Protein AF-A0A3P7VPJ4-F1 (afdb_monomer_lite)

Sequence (88 aa):
MALECMQCDKNAAWYSEEEHERHIEMCQHGLVPPTPCRNSSHTHCIVSWYRSGGSTERVVTERKCGGVEDVTGCTLYNSKISRKVSSH

Foldseek 3Di:
DFDWWLFLDQPPVPDDPVVSVVSNVCSQVVNDGTDGAPDRPFDDWEWDWADDVPDPDTRTDGTHTHHPVPHDDHDHPPVDPPPDDDDD

Organism: Haemonchus placei (NCBI:txid6290)

Radius of gyration: 17.62 Å; chains: 1; bounding box: 37×31×62 Å

pLDDT: mean 78.04, std 15.15, range [40.97, 91.75]

Structure (mmCIF, N/CA/C/O backbone):
data_AF-A0A3P7VPJ4-F1
#
_entry.id   AF-A0A3P7VPJ4-F1
#
loop_
_atom_site.group_PDB
_atom_site.id
_atom_site.type_symbol
_atom_site.label_atom_id
_atom_site.label_alt_id
_atom_site.label_comp_id
_atom_site.label_asym_id
_atom_site.label_entity_id
_atom_site.label_seq_id
_atom_site.pdbx_PDB_ins_code
_atom_site.Cartn_x
_atom_site.Cartn_y
_atom_site.Cartn_z
_atom_site.occupancy
_atom_site.B_iso_or_equiv
_atom_site.auth_seq_id
_atom_site.auth_comp_id
_atom_site.auth_asym_id
_atom_site.auth_atom_id
_atom_site.pdbx_PDB_model_num
ATOM 1 N N . MET A 1 1 ? 1.190 -13.122 -16.267 1.00 64.56 1 MET A N 1
ATOM 2 C CA . MET A 1 1 ? 0.665 -11.793 -15.886 1.00 64.56 1 MET A CA 1
ATOM 3 C C . MET A 1 1 ? 1.020 -11.577 -14.431 1.00 64.56 1 MET A C 1
ATOM 5 O O . MET A 1 1 ? 0.832 -12.507 -13.659 1.00 64.56 1 MET A O 1
ATOM 9 N N . ALA A 1 2 ? 1.600 -10.431 -14.085 1.00 80.06 2 ALA A N 1
ATOM 10 C CA . ALA A 1 2 ? 1.840 -10.066 -12.692 1.00 80.06 2 ALA A CA 1
ATOM 11 C C . ALA A 1 2 ? 0.623 -9.289 -12.180 1.00 80.06 2 ALA A C 1
ATOM 13 O O . ALA A 1 2 ? 0.044 -8.512 -12.937 1.00 80.06 2 ALA A O 1
ATOM 14 N N . LEU A 1 3 ? 0.224 -9.522 -10.930 1.00 88.81 3 LEU A N 1
ATOM 15 C CA . LEU A 1 3 ? -0.822 -8.739 -10.276 1.00 88.81 3 LEU A CA 1
ATOM 16 C C . LEU A 1 3 ? -0.389 -7.267 -10.204 1.00 88.81 3 LEU A C 1
ATOM 18 O O . LEU A 1 3 ? 0.774 -6.989 -9.920 1.00 88.81 3 LEU A O 1
ATOM 22 N N . GLU A 1 4 ? -1.303 -6.335 -10.455 1.00 91.31 4 GLU A N 1
ATOM 23 C CA . GLU A 1 4 ? -1.037 -4.903 -10.312 1.00 91.31 4 GLU A CA 1
ATOM 24 C C . GLU A 1 4 ? -1.603 -4.404 -8.985 1.00 91.31 4 GLU A C 1
ATOM 26 O O . GLU A 1 4 ? -2.799 -4.527 -8.719 1.00 91.31 4 GLU A O 1
ATOM 31 N N . CYS A 1 5 ? -0.740 -3.835 -8.147 1.00 90.25 5 CYS A N 1
ATOM 32 C CA . CYS A 1 5 ? -1.122 -3.304 -6.848 1.00 90.25 5 CYS A CA 1
ATOM 33 C C . CYS A 1 5 ? -0.474 -1.951 -6.609 1.00 90.25 5 CYS A C 1
ATOM 35 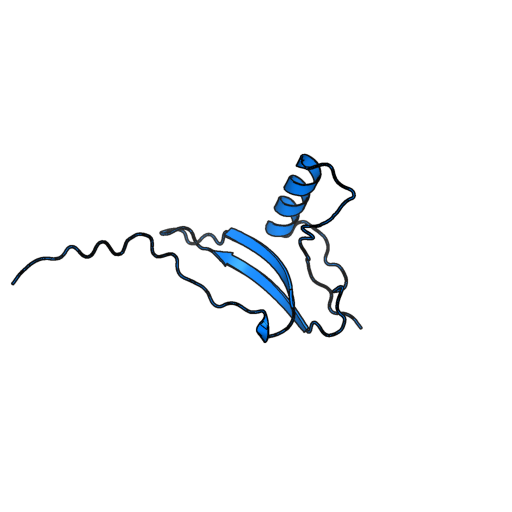O O . CYS A 1 5 ? 0.628 -1.656 -7.066 1.00 90.25 5 CYS A O 1
ATOM 37 N N . MET A 1 6 ? -1.137 -1.148 -5.789 1.00 90.38 6 MET A N 1
ATOM 38 C CA . MET A 1 6 ? -0.491 0.002 -5.183 1.00 90.38 6 MET A CA 1
ATOM 39 C C . MET A 1 6 ? 0.542 -0.481 -4.160 1.00 90.38 6 MET A C 1
ATOM 41 O O . MET A 1 6 ? 0.189 -1.183 -3.211 1.00 90.38 6 MET A O 1
ATOM 45 N N . GLN A 1 7 ? 1.807 -0.129 -4.370 1.00 85.75 7 GLN A N 1
ATOM 46 C CA . GLN A 1 7 ? 2.928 -0.549 -3.532 1.00 85.75 7 GLN A CA 1
ATOM 47 C C . GLN A 1 7 ? 3.620 0.700 -2.990 1.00 85.75 7 GLN A C 1
ATOM 49 O O . GLN A 1 7 ? 4.156 1.487 -3.766 1.00 85.75 7 GLN A O 1
ATOM 54 N N . CYS A 1 8 ? 3.601 0.890 -1.671 1.00 81.75 8 CYS A N 1
ATOM 55 C CA . CYS A 1 8 ? 4.350 1.972 -1.039 1.00 81.75 8 CYS A CA 1
ATOM 56 C C . CYS A 1 8 ? 5.801 1.506 -0.901 1.00 81.75 8 CYS A C 1
ATOM 58 O O . CYS A 1 8 ? 6.138 0.782 0.036 1.00 81.75 8 CYS A O 1
ATOM 60 N N . ASP A 1 9 ? 6.640 1.839 -1.881 1.00 69.75 9 ASP A N 1
ATOM 61 C CA . ASP A 1 9 ? 8.057 1.485 -1.844 1.00 69.75 9 ASP A CA 1
ATOM 62 C C . ASP A 1 9 ? 8.769 2.340 -0.786 1.00 69.75 9 ASP A C 1
ATOM 64 O O . ASP A 1 9 ? 8.884 3.554 -0.934 1.00 69.75 9 ASP A O 1
ATOM 68 N N . LYS A 1 10 ? 9.218 1.704 0.302 1.00 61.16 10 LYS A N 1
ATOM 69 C CA . LYS A 1 10 ? 9.969 2.343 1.400 1.00 61.16 10 LYS A CA 1
ATOM 70 C C . LYS A 1 10 ? 11.461 2.531 1.090 1.00 61.16 10 LYS A C 1
ATOM 72 O O . LYS A 1 10 ? 12.165 3.155 1.868 1.00 61.16 10 LYS A O 1
ATOM 77 N N . ASN A 1 11 ? 11.954 1.984 -0.021 1.00 58.69 11 ASN A N 1
ATOM 78 C CA . ASN A 1 11 ? 13.378 1.903 -0.355 1.00 58.69 11 ASN A CA 1
ATOM 79 C C . ASN A 1 11 ? 13.696 2.549 -1.710 1.00 58.69 11 ASN A C 1
ATOM 81 O O . ASN A 1 11 ? 14.636 2.142 -2.401 1.00 58.69 11 ASN A O 1
ATOM 85 N N . ALA A 1 12 ? 12.942 3.570 -2.106 1.00 59.44 12 ALA A N 1
ATOM 86 C CA . ALA A 1 12 ? 13.272 4.349 -3.284 1.00 59.44 12 ALA A CA 1
ATOM 87 C C . ALA A 1 12 ? 14.528 5.195 -3.006 1.00 59.44 12 ALA A C 1
ATOM 89 O O . ALA A 1 12 ? 14.444 6.357 -2.626 1.00 59.44 12 ALA A O 1
ATOM 90 N N . ALA A 1 13 ? 15.702 4.601 -3.240 1.00 58.47 13 ALA A N 1
ATOM 91 C CA . ALA A 1 13 ? 17.039 5.192 -3.087 1.00 58.47 13 ALA A CA 1
ATOM 92 C C . ALA A 1 13 ? 17.313 6.413 -3.998 1.00 58.47 13 ALA A C 1
ATOM 94 O O . ALA A 1 13 ? 18.454 6.849 -4.128 1.00 58.47 13 ALA A O 1
ATOM 95 N N . TRP A 1 14 ? 16.277 6.932 -4.658 1.00 64.31 14 TRP A N 1
ATOM 96 C CA . TRP A 1 14 ? 16.326 7.980 -5.673 1.00 64.31 14 TRP A CA 1
ATOM 97 C C . TRP A 1 14 ? 15.634 9.278 -5.227 1.00 64.31 14 TRP A C 1
ATOM 99 O O . TRP A 1 14 ? 15.731 10.267 -5.946 1.00 64.31 14 TRP A O 1
ATOM 109 N N . TYR A 1 15 ? 14.945 9.284 -4.077 1.00 66.50 15 TYR A N 1
ATOM 110 C CA . TYR A 1 15 ? 14.277 10.469 -3.526 1.00 66.50 15 TYR A CA 1
ATOM 111 C C . TYR A 1 15 ? 15.082 11.089 -2.382 1.00 66.50 15 TYR A C 1
ATOM 113 O O . TYR A 1 15 ? 15.771 10.382 -1.644 1.00 66.50 15 TYR A O 1
ATOM 121 N N . SER A 1 16 ? 14.956 12.406 -2.206 1.00 79.38 16 SER A N 1
ATOM 122 C CA . SER A 1 16 ? 15.281 13.042 -0.924 1.00 79.38 16 SER A CA 1
ATOM 123 C C . SER A 1 16 ? 14.323 12.551 0.175 1.00 79.38 16 SER A C 1
ATOM 125 O O . SER A 1 16 ? 13.237 12.055 -0.130 1.00 79.38 16 SER A O 1
ATOM 127 N N . GLU A 1 17 ? 14.697 12.671 1.454 1.00 80.88 17 GLU A N 1
ATOM 128 C CA . GLU A 1 17 ? 13.852 12.208 2.574 1.00 80.88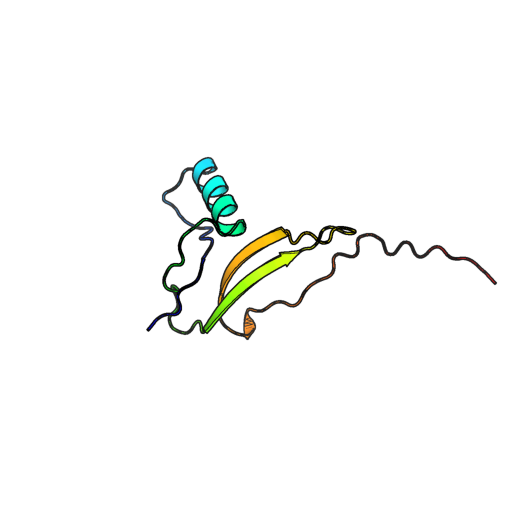 17 GLU A CA 1
ATOM 129 C C . GLU A 1 17 ? 12.444 12.833 2.539 1.00 80.88 17 GLU A C 1
ATOM 131 O O . GLU A 1 17 ? 11.451 12.126 2.678 1.00 80.88 17 GLU A O 1
ATOM 136 N N . GLU A 1 18 ? 12.343 14.132 2.246 1.00 83.00 18 GLU A N 1
ATOM 137 C CA . GLU A 1 18 ? 11.067 14.860 2.189 1.00 83.00 18 GLU A CA 1
ATOM 138 C C . GLU A 1 18 ? 10.176 14.400 1.020 1.00 83.00 18 GLU A C 1
ATOM 140 O O . GLU A 1 18 ? 8.968 14.194 1.168 1.00 83.00 18 GLU A O 1
ATOM 145 N N . GLU A 1 19 ? 10.764 14.174 -0.158 1.00 81.75 19 GLU A N 1
ATOM 146 C CA . GLU A 1 19 ? 10.034 13.640 -1.313 1.00 81.75 19 GLU A CA 1
ATOM 147 C C . GLU A 1 19 ? 9.581 12.198 -1.079 1.00 81.75 19 GLU A C 1
ATOM 149 O O . GLU A 1 19 ? 8.493 11.805 -1.514 1.00 81.75 19 GLU A O 1
ATOM 154 N N . HIS A 1 20 ? 10.398 11.417 -0.373 1.00 83.31 20 HIS A N 1
ATOM 155 C CA . HIS A 1 20 ? 10.078 10.050 -0.005 1.00 83.31 20 HIS A CA 1
ATOM 156 C C . HIS A 1 20 ? 8.885 9.987 0.957 1.00 83.31 20 HIS A C 1
ATOM 158 O O . HIS A 1 20 ? 7.946 9.224 0.719 1.00 83.31 20 HIS A O 1
ATOM 164 N N . GLU A 1 21 ? 8.871 10.829 1.992 1.00 84.81 21 GLU A N 1
ATOM 165 C CA . GLU A 1 21 ? 7.754 10.929 2.937 1.00 84.81 21 GLU A CA 1
ATOM 166 C C . GLU A 1 21 ? 6.456 11.345 2.241 1.00 84.81 21 GLU A C 1
ATOM 168 O O . GLU A 1 21 ? 5.427 10.682 2.402 1.00 84.81 21 GLU A O 1
ATOM 173 N N . ARG A 1 22 ? 6.509 12.370 1.381 1.00 86.81 22 ARG A N 1
ATOM 174 C CA . ARG A 1 22 ? 5.346 12.810 0.596 1.00 86.81 22 ARG A CA 1
ATOM 175 C C . ARG A 1 22 ? 4.829 11.707 -0.328 1.00 86.81 22 ARG A C 1
ATOM 177 O O . ARG A 1 22 ? 3.619 11.550 -0.500 1.00 86.81 22 ARG A O 1
ATOM 184 N N . HIS A 1 23 ? 5.726 10.927 -0.930 1.00 85.00 23 HIS A N 1
ATOM 185 C CA . HIS A 1 23 ? 5.339 9.798 -1.772 1.00 85.00 23 HIS A CA 1
ATOM 186 C C . HIS A 1 23 ? 4.655 8.687 -0.962 1.00 85.00 23 HIS A C 1
ATOM 188 O O . HIS A 1 23 ? 3.627 8.155 -1.393 1.00 85.00 23 HIS A O 1
ATOM 194 N N . ILE A 1 24 ? 5.183 8.358 0.223 1.00 85.94 24 ILE A N 1
ATOM 195 C CA . ILE A 1 24 ? 4.562 7.393 1.139 1.00 85.94 24 ILE A CA 1
ATOM 196 C C . ILE A 1 24 ? 3.166 7.866 1.543 1.00 85.94 24 ILE A C 1
ATOM 198 O O . ILE A 1 24 ? 2.226 7.072 1.480 1.00 85.94 24 ILE A O 1
ATOM 202 N N . GLU A 1 25 ? 3.013 9.140 1.903 1.00 88.12 25 GLU A N 1
ATOM 203 C CA . GLU A 1 25 ? 1.723 9.727 2.268 1.00 88.12 25 GLU A CA 1
ATOM 204 C C . GLU A 1 25 ? 0.721 9.592 1.112 1.00 88.12 25 GLU A C 1
ATOM 206 O O . GLU A 1 25 ? -0.344 8.988 1.268 1.00 88.12 25 GLU A O 1
ATOM 211 N N . MET A 1 26 ? 1.088 10.042 -0.092 1.00 89.06 26 MET A N 1
ATOM 212 C CA . MET A 1 26 ? 0.246 9.883 -1.283 1.00 89.06 26 MET A CA 1
ATOM 213 C C . MET A 1 26 ? -0.148 8.419 -1.519 1.00 89.06 26 MET A C 1
ATOM 215 O O . MET A 1 26 ? -1.302 8.128 -1.847 1.00 89.06 26 MET A O 1
ATOM 219 N N . CYS A 1 27 ? 0.783 7.484 -1.323 1.00 89.06 27 CYS A N 1
ATOM 220 C CA . CYS A 1 27 ? 0.513 6.060 -1.470 1.00 89.06 27 CYS A CA 1
ATOM 221 C C . CYS A 1 27 ? -0.472 5.539 -0.415 1.00 89.06 27 CYS A C 1
ATOM 223 O O . CYS A 1 27 ? -1.458 4.877 -0.752 1.00 89.06 27 CYS A O 1
ATOM 225 N N . GLN A 1 28 ? -0.275 5.867 0.861 1.00 87.38 28 GLN A N 1
ATOM 226 C CA . GLN A 1 28 ? -1.192 5.480 1.936 1.00 87.38 28 GLN A CA 1
ATOM 227 C C . GLN A 1 28 ? -2.612 6.000 1.662 1.00 87.38 28 GLN A C 1
ATOM 229 O O . GLN A 1 28 ? -3.582 5.235 1.760 1.00 87.38 28 GLN A O 1
ATOM 234 N N . HIS A 1 29 ? -2.721 7.235 1.165 1.00 89.44 29 HIS A N 1
ATOM 235 C CA . HIS A 1 29 ? -3.978 7.865 0.760 1.00 89.44 29 HIS A CA 1
ATOM 236 C C . HIS A 1 29 ? -4.597 7.318 -0.535 1.00 89.44 29 HIS A C 1
ATOM 238 O O . HIS A 1 29 ? -5.732 7.666 -0.857 1.00 89.44 29 HIS A O 1
ATOM 244 N N . GLY A 1 30 ? -3.927 6.417 -1.257 1.00 89.44 30 GLY A N 1
ATOM 245 C CA . GLY A 1 30 ? -4.496 5.822 -2.465 1.00 89.44 30 GLY A CA 1
ATOM 246 C C . GLY A 1 30 ? -4.325 6.672 -3.727 1.00 89.44 30 GLY A C 1
ATOM 247 O O . GLY A 1 30 ? -5.070 6.477 -4.682 1.00 89.44 30 GLY A O 1
ATOM 248 N N . LEU A 1 31 ? -3.389 7.623 -3.726 1.00 90.50 31 LEU A N 1
ATOM 249 C CA . LEU A 1 31 ? -3.232 8.637 -4.776 1.00 90.50 31 LEU A CA 1
ATOM 250 C C . LEU A 1 31 ? -2.130 8.312 -5.795 1.00 90.50 31 LEU A C 1
ATOM 252 O O . LEU A 1 31 ? -1.903 9.096 -6.714 1.00 90.50 31 LEU A O 1
ATOM 256 N N . VAL A 1 32 ? -1.439 7.179 -5.647 1.00 88.06 32 VAL A N 1
ATOM 257 C CA . VAL A 1 32 ? -0.405 6.729 -6.594 1.00 88.06 32 VAL A CA 1
ATOM 258 C C . VAL A 1 32 ? -0.952 5.631 -7.513 1.00 88.06 32 VAL A C 1
ATOM 260 O O . VAL A 1 32 ? -1.794 4.840 -7.086 1.00 88.06 32 VAL A O 1
ATOM 263 N N . PRO A 1 33 ? -0.514 5.554 -8.780 1.00 88.88 33 PRO A N 1
ATOM 264 C CA . PRO A 1 33 ? -0.987 4.520 -9.692 1.00 88.88 33 PRO A CA 1
ATOM 265 C C . PRO A 1 33 ? -0.540 3.115 -9.237 1.00 88.88 33 PRO A C 1
ATOM 267 O O . PRO A 1 33 ? 0.549 2.970 -8.673 1.00 88.88 33 PRO A O 1
ATOM 270 N N . PRO A 1 34 ? -1.345 2.064 -9.488 1.00 90.38 34 PRO A N 1
ATOM 271 C CA . PRO A 1 34 ? -0.910 0.685 -9.304 1.00 90.38 34 PRO A CA 1
ATOM 272 C C . PRO A 1 34 ? 0.298 0.362 -10.185 1.00 90.38 34 PRO A C 1
ATOM 274 O O . PRO A 1 34 ? 0.412 0.853 -11.307 1.00 90.38 34 PRO A O 1
ATOM 277 N N . THR A 1 35 ? 1.177 -0.498 -9.685 1.00 89.12 35 THR A N 1
ATOM 278 C CA . THR A 1 35 ? 2.330 -1.008 -10.425 1.00 89.12 35 THR A CA 1
ATOM 279 C C . THR A 1 35 ? 2.346 -2.535 -10.377 1.00 89.12 35 THR A C 1
ATOM 281 O O . THR A 1 35 ? 1.792 -3.130 -9.445 1.00 89.12 35 THR A O 1
ATOM 284 N N . PRO A 1 36 ? 2.975 -3.207 -11.355 1.00 90.56 36 PRO A N 1
ATOM 285 C CA . PRO A 1 36 ? 3.148 -4.651 -11.302 1.00 90.56 36 PRO A CA 1
ATOM 286 C C . PRO A 1 36 ? 3.873 -5.080 -10.020 1.00 90.56 36 PRO A C 1
ATOM 288 O O . PRO A 1 36 ? 4.888 -4.491 -9.633 1.00 90.56 36 PRO A O 1
ATOM 291 N N . CYS A 1 37 ? 3.376 -6.124 -9.358 1.00 88.75 37 CYS A N 1
ATOM 292 C CA . CYS A 1 37 ? 4.040 -6.714 -8.205 1.00 88.75 37 CYS A CA 1
ATOM 293 C C . CYS A 1 37 ? 5.451 -7.162 -8.582 1.00 88.75 37 CYS A C 1
ATOM 295 O O . CYS A 1 37 ? 5.649 -7.887 -9.560 1.00 88.75 37 CYS A O 1
ATOM 297 N N . ARG A 1 38 ? 6.436 -6.773 -7.764 1.00 83.69 38 ARG A N 1
ATOM 298 C CA . ARG A 1 38 ? 7.844 -7.135 -7.993 1.00 83.69 38 ARG A CA 1
ATOM 299 C C . ARG A 1 38 ? 8.062 -8.650 -7.992 1.00 83.69 38 ARG A C 1
ATOM 301 O O . ARG A 1 38 ? 8.910 -9.151 -8.722 1.00 83.69 38 ARG A O 1
ATOM 308 N N . ASN A 1 39 ? 7.296 -9.363 -7.167 1.00 87.19 39 ASN A N 1
ATOM 309 C CA . ASN A 1 39 ? 7.266 -10.818 -7.130 1.00 87.19 39 ASN A CA 1
ATOM 310 C C . ASN A 1 39 ? 6.032 -11.325 -7.885 1.00 87.19 39 ASN A C 1
ATOM 312 O O . ASN A 1 39 ? 4.902 -11.055 -7.480 1.00 87.19 39 ASN A O 1
ATOM 316 N N . SER A 1 40 ? 6.251 -12.080 -8.962 1.00 87.56 40 SER A N 1
ATOM 317 C CA . SER A 1 40 ? 5.184 -12.640 -9.799 1.00 87.56 40 SER A CA 1
ATOM 318 C C . SER A 1 40 ? 4.360 -13.725 -9.104 1.00 87.56 40 SER A C 1
ATOM 320 O O . SER A 1 40 ? 3.253 -14.013 -9.552 1.00 87.56 40 SER A O 1
ATOM 322 N N . SER A 1 41 ? 4.872 -14.304 -8.015 1.00 90.00 41 SER A N 1
ATOM 323 C CA . SER A 1 41 ? 4.142 -15.266 -7.185 1.00 90.00 41 SER A CA 1
ATOM 324 C C . SER A 1 41 ? 3.164 -14.599 -6.214 1.00 90.00 41 SER A C 1
ATOM 326 O O . SER A 1 41 ? 2.347 -15.291 -5.610 1.00 90.00 41 SER A O 1
ATOM 328 N N . HIS A 1 42 ? 3.231 -13.273 -6.030 1.00 91.69 42 HIS A N 1
ATOM 329 C CA . HIS A 1 42 ? 2.261 -12.570 -5.196 1.00 91.69 42 HIS A CA 1
ATOM 330 C C . HIS A 1 42 ? 0.887 -12.563 -5.856 1.00 91.69 42 HIS A C 1
ATOM 332 O O . HIS A 1 42 ? 0.728 -12.248 -7.035 1.00 91.69 42 HIS A O 1
ATOM 338 N N . THR A 1 43 ? -0.111 -12.896 -5.049 1.00 91.50 43 THR A N 1
ATOM 339 C CA . THR A 1 43 ? -1.499 -13.075 -5.481 1.00 91.50 43 THR A CA 1
ATOM 340 C C . THR A 1 43 ? -2.444 -12.070 -4.835 1.00 91.50 43 THR A C 1
ATOM 342 O O . THR A 1 43 ? -3.595 -11.982 -5.252 1.00 91.50 43 THR A O 1
ATOM 345 N N . HIS A 1 44 ? -1.975 -11.289 -3.854 1.00 91.38 44 HIS A N 1
ATOM 346 C CA . HIS A 1 44 ? -2.802 -10.365 -3.083 1.00 91.38 44 HIS A CA 1
ATOM 347 C C . HIS A 1 44 ? -2.203 -8.954 -3.019 1.00 91.38 44 HIS A C 1
ATOM 349 O O . HIS A 1 44 ? -0.995 -8.783 -2.840 1.00 91.38 44 HIS A O 1
ATOM 355 N N . CYS A 1 45 ? -3.077 -7.943 -3.086 1.00 91.62 45 CYS A N 1
ATOM 356 C CA . CYS A 1 45 ? -2.772 -6.574 -2.672 1.00 91.62 45 CYS A CA 1
ATOM 357 C C . CYS A 1 45 ? -3.193 -6.401 -1.208 1.00 91.62 45 CYS A C 1
ATOM 359 O O . CYS A 1 45 ? -4.382 -6.410 -0.888 1.00 91.62 45 CYS A O 1
ATOM 361 N N . ILE A 1 46 ? -2.225 -6.249 -0.315 1.00 91.00 46 ILE A N 1
ATOM 362 C CA . ILE A 1 46 ? -2.434 -6.182 1.128 1.00 91.00 46 ILE A CA 1
ATOM 363 C C . ILE A 1 46 ? -2.418 -4.722 1.562 1.00 91.00 46 ILE A C 1
ATOM 365 O O . ILE A 1 46 ? -1.501 -3.971 1.225 1.00 91.00 46 ILE A O 1
ATOM 369 N N . VAL A 1 47 ? -3.442 -4.329 2.322 1.00 90.75 47 VAL A N 1
ATOM 370 C CA . VAL A 1 47 ? -3.577 -2.987 2.895 1.00 90.75 47 VAL A CA 1
ATOM 371 C C . VAL A 1 47 ? -3.589 -3.105 4.412 1.00 90.75 47 VAL A C 1
ATOM 373 O O . VAL A 1 47 ? -4.566 -3.576 4.998 1.00 90.75 47 VAL A O 1
ATOM 376 N N . SER A 1 48 ? -2.512 -2.648 5.038 1.00 87.81 48 SER A N 1
ATOM 377 C CA . SER A 1 48 ? -2.385 -2.579 6.490 1.00 87.81 48 SER A CA 1
ATOM 378 C C . SER A 1 48 ? -2.957 -1.255 6.976 1.00 87.81 48 SER A C 1
ATOM 380 O O . SER A 1 48 ? -2.623 -0.192 6.450 1.00 87.81 48 SER A O 1
ATOM 382 N N . TRP A 1 49 ? -3.831 -1.305 7.976 1.00 87.38 49 TRP A N 1
ATOM 383 C CA . TRP A 1 49 ? -4.429 -0.117 8.574 1.00 87.38 49 TRP A CA 1
ATOM 384 C C . TRP A 1 49 ? -4.739 -0.346 10.052 1.00 87.38 49 TRP A C 1
ATOM 386 O O . TRP A 1 49 ? -4.884 -1.482 10.503 1.00 87.38 49 TRP A O 1
ATOM 396 N N . TYR A 1 50 ? -4.879 0.741 10.803 1.00 84.62 50 TYR A N 1
ATOM 397 C CA . TYR A 1 50 ? -5.402 0.712 12.166 1.00 84.62 50 TYR A CA 1
ATOM 398 C C . TYR A 1 50 ? -6.533 1.724 12.336 1.00 84.62 50 TYR A C 1
ATOM 400 O O . TYR A 1 50 ? -6.734 2.625 11.521 1.00 84.62 50 TYR A O 1
ATOM 408 N N . ARG A 1 51 ? -7.308 1.550 13.406 1.00 83.88 51 ARG A N 1
ATOM 409 C CA . ARG A 1 51 ? -8.294 2.531 13.858 1.00 83.88 51 ARG A CA 1
ATOM 410 C C . ARG A 1 51 ? -7.807 3.152 15.147 1.00 83.88 51 ARG A C 1
ATOM 412 O O . ARG A 1 51 ? -7.483 2.438 16.094 1.00 83.88 51 ARG A O 1
ATO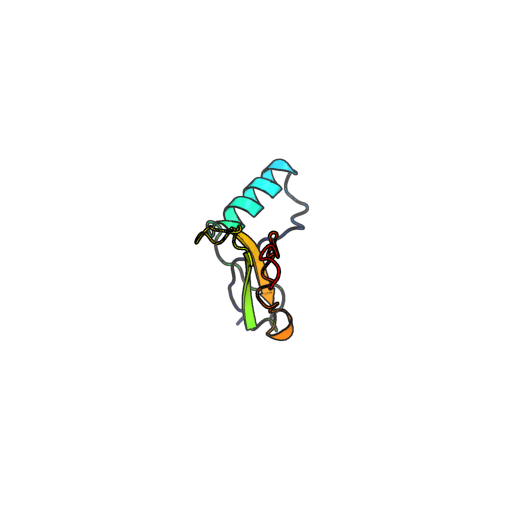M 419 N N . SER A 1 52 ? -7.805 4.475 15.192 1.00 79.06 52 SER A N 1
ATOM 420 C CA . SER A 1 52 ? -7.642 5.199 16.447 1.00 79.06 52 SER A CA 1
ATOM 421 C C . SER A 1 52 ? -8.839 4.900 17.354 1.00 79.06 52 SER A C 1
ATOM 423 O O . SER A 1 52 ? -9.982 4.867 16.892 1.00 79.06 52 SER A O 1
ATOM 425 N N . GLY A 1 53 ? -8.591 4.639 18.641 1.00 76.56 53 GLY A N 1
ATOM 426 C CA . GLY A 1 53 ? -9.640 4.280 19.598 1.00 76.56 53 GLY A CA 1
ATOM 427 C C . GLY A 1 53 ? -10.762 5.324 19.628 1.00 76.56 53 GLY A C 1
ATOM 428 O O . GLY A 1 53 ? -10.514 6.487 19.927 1.00 76.56 53 GLY A O 1
ATOM 429 N N . GLY A 1 54 ? -11.989 4.904 19.305 1.00 75.31 54 GLY A N 1
ATOM 430 C CA . GLY A 1 54 ? -13.166 5.780 19.225 1.00 75.31 54 GLY A CA 1
ATOM 431 C C . GLY A 1 54 ? -13.455 6.379 17.842 1.00 75.31 54 GLY A C 1
ATOM 432 O O . GLY A 1 54 ? -14.531 6.938 17.662 1.00 75.31 54 GLY A O 1
ATOM 433 N N . SER A 1 55 ? -12.567 6.217 16.854 1.00 77.25 55 SER A N 1
ATOM 434 C CA . SER A 1 55 ? -12.801 6.660 15.473 1.00 77.25 55 SER A CA 1
ATOM 435 C C . SER A 1 55 ? -13.316 5.527 14.575 1.00 77.25 55 SER A C 1
ATOM 437 O O . SER A 1 55 ? -12.991 4.344 14.749 1.00 77.25 55 SER A O 1
ATOM 439 N N . THR A 1 56 ? -14.150 5.867 13.592 1.00 78.81 56 THR A N 1
ATOM 440 C CA . THR A 1 56 ? -14.508 4.992 12.459 1.00 78.81 56 THR A CA 1
ATOM 441 C C . THR A 1 56 ? -13.500 5.084 11.316 1.00 78.81 56 THR A C 1
ATOM 443 O O . THR A 1 56 ? -13.504 4.224 10.435 1.00 78.81 56 THR A O 1
ATOM 446 N N . GLU A 1 57 ? -12.619 6.080 11.357 1.00 83.69 57 GLU A N 1
ATOM 447 C CA . GLU A 1 57 ? -11.617 6.343 10.337 1.00 83.69 57 GLU A CA 1
ATOM 448 C C . GLU A 1 57 ? -10.498 5.300 10.366 1.00 83.69 57 GLU A C 1
ATOM 450 O O . GLU A 1 57 ? -9.962 4.948 11.422 1.00 83.69 57 GLU A O 1
ATOM 455 N N . ARG A 1 58 ? -10.161 4.791 9.180 1.00 84.50 58 ARG A N 1
ATOM 456 C CA . ARG A 1 58 ? -9.065 3.845 8.976 1.00 84.50 58 ARG A CA 1
ATOM 457 C C . ARG A 1 58 ? -7.822 4.629 8.583 1.00 84.50 58 ARG A C 1
ATOM 459 O O . ARG A 1 58 ? -7.831 5.294 7.554 1.00 84.50 58 ARG A O 1
ATOM 466 N N . VAL A 1 59 ? -6.755 4.491 9.360 1.00 85.75 59 VAL A N 1
ATOM 467 C CA . VAL A 1 59 ? -5.443 5.050 9.029 1.00 85.75 59 VAL A CA 1
ATOM 468 C C . VAL A 1 59 ? -4.623 3.961 8.348 1.00 85.75 59 VAL A C 1
ATOM 470 O O . VAL A 1 59 ? -4.269 2.966 8.982 1.00 85.75 59 VAL A O 1
ATOM 473 N N . VAL A 1 60 ? -4.375 4.115 7.045 1.00 88.38 60 VAL A N 1
ATOM 474 C CA . VAL A 1 60 ? -3.581 3.170 6.244 1.00 88.38 60 VAL A CA 1
ATOM 475 C C . VAL A 1 60 ? -2.103 3.379 6.544 1.00 88.38 60 VAL A C 1
ATOM 477 O O . VAL A 1 60 ? -1.593 4.479 6.391 1.00 88.38 60 VAL A O 1
ATOM 480 N N . THR A 1 61 ? -1.407 2.321 6.946 1.00 86.56 61 THR A N 1
ATOM 481 C CA . THR A 1 61 ? 0.028 2.365 7.259 1.00 86.56 61 THR A CA 1
ATOM 482 C C . THR A 1 61 ? 0.889 1.796 6.143 1.00 86.56 61 THR A C 1
ATOM 484 O O . THR A 1 61 ? 2.042 2.197 5.986 1.00 86.56 61 THR A O 1
ATOM 487 N N . GLU A 1 62 ? 0.358 0.862 5.355 1.00 87.75 62 GLU A N 1
ATOM 488 C CA . GLU A 1 62 ? 1.115 0.201 4.297 1.00 87.75 62 GLU A CA 1
ATOM 489 C C . GLU A 1 62 ? 0.192 -0.346 3.209 1.00 87.75 62 GLU A C 1
ATOM 491 O O . GLU A 1 62 ? -0.908 -0.831 3.485 1.00 87.75 62 GLU A O 1
ATOM 496 N N . ARG A 1 63 ? 0.676 -0.306 1.967 1.00 90.25 63 ARG A N 1
ATOM 497 C CA . ARG A 1 63 ? 0.110 -1.035 0.832 1.00 90.25 63 ARG A CA 1
ATOM 498 C C . ARG A 1 63 ? 1.236 -1.809 0.164 1.00 90.25 63 ARG A C 1
ATOM 500 O O . ARG A 1 63 ? 2.258 -1.214 -0.177 1.00 90.25 63 ARG A O 1
ATOM 507 N N . LYS A 1 64 ? 1.073 -3.121 0.005 1.00 90.31 64 LYS A N 1
ATOM 508 C CA . LYS A 1 64 ? 2.097 -3.994 -0.585 1.00 90.31 64 LYS A CA 1
ATOM 509 C C . LYS A 1 64 ? 1.479 -5.168 -1.331 1.00 90.31 64 LYS A C 1
ATOM 511 O O . LYS A 1 64 ? 0.355 -5.569 -1.049 1.00 90.31 64 LYS A O 1
ATOM 516 N N . CYS A 1 65 ? 2.240 -5.756 -2.244 1.00 91.75 65 CYS A N 1
ATOM 517 C CA . CYS A 1 65 ? 1.932 -7.089 -2.748 1.00 91.75 65 CYS A CA 1
ATOM 518 C C . CYS A 1 65 ? 2.369 -8.153 -1.735 1.00 91.75 65 CYS A C 1
ATOM 520 O O . CYS A 1 65 ? 3.400 -7.982 -1.083 1.00 91.75 65 CYS A O 1
ATOM 522 N N . GLY A 1 66 ? 1.642 -9.263 -1.665 1.00 91.62 66 GLY A N 1
ATOM 523 C CA . GLY A 1 66 ? 2.019 -10.416 -0.849 1.00 91.62 66 GLY A CA 1
ATOM 524 C C . GLY A 1 66 ? 1.262 -11.690 -1.214 1.00 91.62 66 GLY A C 1
ATOM 525 O O . GLY A 1 66 ? 0.474 -11.730 -2.170 1.00 91.62 66 GLY A O 1
ATOM 526 N N . GLY A 1 67 ? 1.530 -12.738 -0.446 1.00 91.75 67 GLY A N 1
ATOM 527 C CA . GLY A 1 67 ? 0.743 -13.963 -0.392 1.00 91.75 67 GLY A CA 1
ATOM 528 C C . GLY A 1 67 ? -0.316 -13.919 0.710 1.00 91.75 67 GLY A C 1
ATOM 529 O O . GLY A 1 67 ? -0.465 -12.933 1.433 1.00 91.75 67 GLY A O 1
ATOM 530 N N . VAL A 1 68 ? -1.070 -15.007 0.852 1.00 89.19 68 VAL A N 1
ATOM 531 C CA . VAL A 1 68 ? -2.057 -15.130 1.937 1.00 89.19 68 VAL A CA 1
ATOM 532 C C . VAL A 1 68 ? -1.372 -15.178 3.306 1.00 89.19 68 VAL A C 1
ATOM 534 O O . VAL A 1 68 ? -1.932 -14.700 4.289 1.00 89.19 68 VAL A O 1
ATOM 537 N N . GLU A 1 69 ? -0.141 -15.695 3.367 1.00 89.25 69 GLU A N 1
ATOM 538 C CA . GLU A 1 69 ? 0.649 -15.750 4.601 1.00 89.25 69 GLU A CA 1
ATOM 539 C C . GLU A 1 69 ? 1.081 -14.370 5.121 1.00 89.25 69 GLU A C 1
ATOM 541 O O . GLU A 1 69 ? 1.336 -14.218 6.314 1.00 89.25 69 GLU A O 1
ATOM 546 N N . ASP A 1 70 ? 1.120 -13.354 4.255 1.00 86.94 70 ASP A N 1
ATOM 547 C CA . ASP A 1 70 ? 1.507 -11.986 4.611 1.00 86.94 70 ASP A CA 1
ATOM 548 C C . ASP A 1 70 ? 0.357 -11.173 5.230 1.00 86.94 70 ASP A C 1
ATOM 550 O O . ASP A 1 70 ? 0.569 -10.048 5.699 1.00 86.94 70 ASP A O 1
ATOM 554 N N . VAL A 1 71 ? -0.872 -11.703 5.201 1.00 86.00 71 VAL A N 1
ATOM 555 C CA . VAL A 1 71 ? -2.057 -11.029 5.737 1.00 86.00 71 VAL A CA 1
ATOM 556 C C . VAL A 1 71 ? -2.049 -11.133 7.258 1.00 86.00 71 VAL A C 1
ATOM 558 O O . VAL A 1 71 ? -2.407 -12.154 7.844 1.00 86.00 71 VAL A O 1
ATOM 561 N N . THR A 1 72 ? -1.676 -10.042 7.920 1.00 79.38 72 THR A N 1
ATOM 562 C CA . THR A 1 72 ? -1.776 -9.929 9.374 1.00 79.38 72 THR A CA 1
ATOM 563 C C . THR A 1 72 ? -3.187 -9.496 9.780 1.00 79.38 72 THR A C 1
ATOM 565 O O . THR A 1 72 ? -3.792 -8.598 9.191 1.00 79.38 72 THR A O 1
ATOM 568 N N . GLY A 1 73 ? -3.755 -10.173 10.782 1.00 68.44 73 GLY A N 1
ATOM 569 C CA . GLY A 1 73 ? -5.073 -9.834 11.322 1.00 68.44 73 GLY A CA 1
ATOM 570 C C . GLY A 1 73 ? -5.111 -8.442 11.970 1.00 68.44 73 GLY A C 1
ATOM 571 O O . GLY A 1 73 ? -4.084 -7.851 12.296 1.00 68.44 73 GLY A O 1
ATOM 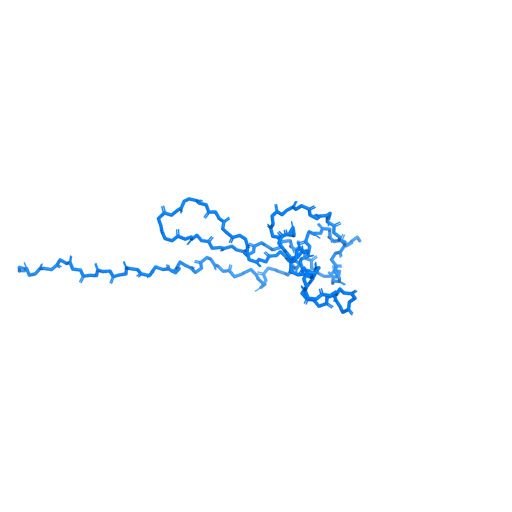572 N N . CYS A 1 74 ? -6.317 -7.914 12.196 1.00 60.84 74 CYS A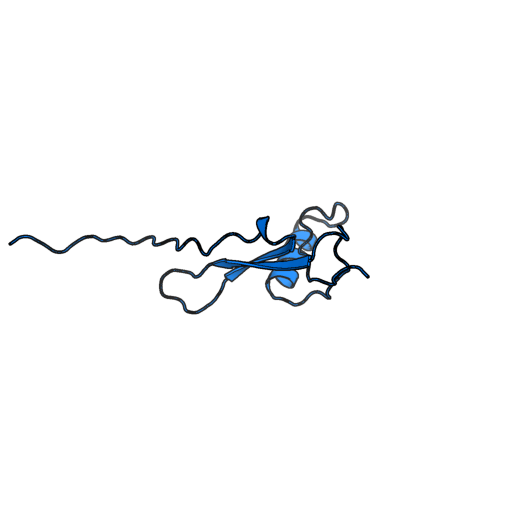 N 1
ATOM 573 C CA . CYS A 1 74 ? -6.505 -6.632 12.877 1.00 60.84 74 CYS A CA 1
ATOM 574 C C . CYS A 1 74 ? -6.124 -6.741 14.364 1.00 60.84 74 CYS A C 1
ATOM 576 O O . CYS A 1 74 ? -6.934 -7.176 15.183 1.00 60.84 74 CYS A O 1
ATOM 578 N N . THR A 1 75 ? -4.923 -6.303 14.742 1.00 57.84 75 THR A N 1
ATOM 579 C CA . THR A 1 75 ? -4.584 -6.094 16.156 1.00 57.84 75 THR A CA 1
ATOM 580 C C . THR A 1 75 ? -5.311 -4.846 16.652 1.00 57.84 75 THR A C 1
ATOM 582 O O . THR A 1 75 ? -4.932 -3.718 16.338 1.00 57.84 75 THR A O 1
ATOM 585 N N . LEU A 1 76 ? -6.382 -5.028 17.426 1.00 55.06 76 LEU A N 1
ATOM 586 C CA . LEU A 1 76 ? -7.020 -3.922 18.137 1.00 55.06 76 LEU A CA 1
ATOM 587 C C . LEU A 1 76 ? -6.062 -3.423 19.227 1.00 55.06 76 LEU A C 1
ATOM 589 O O . LEU A 1 76 ? -5.960 -4.028 20.294 1.00 55.06 76 LEU A O 1
ATOM 593 N N . TYR A 1 77 ? -5.386 -2.298 18.986 1.00 50.12 77 TYR A N 1
ATOM 594 C CA . TYR A 1 77 ? -4.703 -1.545 20.039 1.00 50.12 77 TYR A CA 1
ATOM 595 C C . TYR A 1 77 ? -5.755 -0.899 20.960 1.00 50.12 77 TYR A C 1
ATOM 597 O O . TYR A 1 77 ? -6.070 0.284 20.864 1.00 50.12 77 TYR A O 1
ATOM 605 N N . ASN A 1 78 ? -6.345 -1.694 21.854 1.00 46.78 78 ASN A N 1
ATOM 606 C CA . ASN A 1 78 ? -7.224 -1.211 22.917 1.00 46.78 78 ASN A CA 1
ATOM 607 C C . ASN A 1 78 ? -6.374 -0.550 24.016 1.00 46.78 78 ASN A C 1
ATOM 609 O O . ASN A 1 78 ? -6.042 -1.174 25.020 1.00 46.78 78 ASN A O 1
ATOM 613 N N . SER A 1 79 ? -6.039 0.733 23.868 1.00 49.78 79 SER A N 1
ATOM 614 C CA . SER A 1 79 ? -5.298 1.502 24.884 1.00 49.78 79 SER A CA 1
ATOM 615 C C . SER A 1 79 ? -6.134 1.921 26.107 1.00 49.78 79 SER A C 1
ATOM 617 O O . SER A 1 79 ? -5.680 2.731 26.911 1.00 49.78 79 SER A O 1
ATOM 619 N N . LYS A 1 80 ? -7.331 1.351 26.321 1.00 47.22 80 LYS A N 1
ATOM 620 C CA . LYS A 1 80 ? -8.106 1.519 27.563 1.00 47.22 80 LYS A CA 1
ATOM 621 C C . LYS A 1 80 ? -8.888 0.256 27.935 1.00 47.22 80 LYS A C 1
ATOM 623 O O . LYS A 1 80 ? -10.114 0.249 27.910 1.00 47.22 80 LYS A O 1
ATOM 628 N N . ILE A 1 81 ? -8.200 -0.782 28.413 1.00 49.22 81 ILE A N 1
ATOM 629 C CA . ILE A 1 81 ? -8.802 -1.623 29.462 1.00 49.22 81 ILE A CA 1
ATOM 630 C C . ILE A 1 81 ? -8.737 -0.796 30.752 1.00 49.22 81 ILE A C 1
ATOM 632 O O . ILE A 1 81 ? -7.876 -0.987 31.603 1.00 49.22 81 ILE A O 1
ATOM 636 N N . SER A 1 82 ? -9.637 0.179 30.887 1.00 49.16 82 SER A N 1
ATOM 637 C CA . SER A 1 82 ? -9.973 0.712 32.203 1.00 49.16 82 SER A CA 1
ATOM 638 C C . SER A 1 82 ? -10.950 -0.281 32.821 1.00 49.16 82 SER A C 1
ATOM 640 O O . SER A 1 82 ? -12.164 -0.127 32.716 1.00 49.16 82 SER A O 1
ATOM 642 N N . ARG A 1 83 ? -10.434 -1.366 33.413 1.00 52.00 83 ARG A N 1
ATOM 643 C CA . ARG A 1 83 ? -11.241 -2.159 34.347 1.00 52.00 83 ARG A CA 1
ATOM 644 C C . ARG A 1 83 ? -11.380 -1.347 35.632 1.00 52.00 83 ARG A C 1
ATOM 646 O O . ARG A 1 83 ? -10.604 -1.501 36.568 1.00 52.00 83 ARG A O 1
ATOM 653 N N . LYS A 1 84 ? -12.387 -0.479 35.664 1.00 49.38 84 LYS A N 1
ATOM 654 C CA . LYS A 1 84 ? -13.021 -0.025 36.902 1.00 49.38 84 LYS A CA 1
ATOM 655 C C . LYS A 1 84 ? -14.520 -0.276 36.809 1.00 49.38 84 LYS A C 1
ATOM 657 O O . LYS A 1 84 ? -15.208 0.541 36.218 1.00 49.38 84 LYS A O 1
ATOM 662 N N . VAL A 1 85 ? -14.972 -1.373 37.421 1.00 45.88 85 VAL A N 1
ATOM 663 C CA . VAL A 1 85 ? -16.209 -1.510 38.226 1.00 45.88 85 VAL A CA 1
ATOM 664 C C . VAL A 1 85 ? -15.930 -2.699 39.168 1.00 45.88 85 VAL A C 1
ATOM 666 O O . VAL A 1 85 ? -15.709 -3.802 38.687 1.00 45.88 85 VAL A O 1
ATOM 669 N N . SER A 1 86 ? -15.481 -2.463 40.402 1.00 47.03 86 SER A N 1
ATOM 670 C CA . SER A 1 86 ? -16.242 -2.187 41.636 1.00 47.03 86 SER A CA 1
ATOM 671 C C . SER A 1 86 ? -16.911 -3.429 42.243 1.00 47.03 86 SER A C 1
ATOM 673 O O . SER A 1 86 ? -17.767 -4.044 41.623 1.00 47.03 86 SER A O 1
ATOM 675 N N . SER A 1 87 ? -16.465 -3.729 43.468 1.00 47.22 87 SER A N 1
ATOM 676 C CA . SER A 1 87 ? -17.027 -4.594 44.515 1.00 47.22 87 SER A CA 1
ATOM 677 C C . SER A 1 87 ? -18.538 -4.825 44.446 1.00 47.22 87 SER A C 1
ATOM 679 O O . SER A 1 87 ? -19.275 -3.843 44.394 1.00 47.22 87 SER A O 1
ATOM 681 N N . HIS A 1 88 ? -18.959 -6.085 44.603 1.00 40.97 88 HIS A N 1
ATOM 682 C CA . HIS A 1 88 ? -19.955 -6.531 45.589 1.00 40.97 88 HIS A CA 1
ATOM 683 C C . HIS A 1 88 ? -19.812 -8.035 45.843 1.00 40.97 88 HIS A C 1
ATOM 685 O O . HIS A 1 88 ? -19.554 -8.768 44.862 1.00 40.97 88 HIS A O 1
#

Secondary structure (DSSP, 8-state):
-PPEE----TT-TTS-HHHHHHHHHHHHTT-SPPEE-SSTT--EEE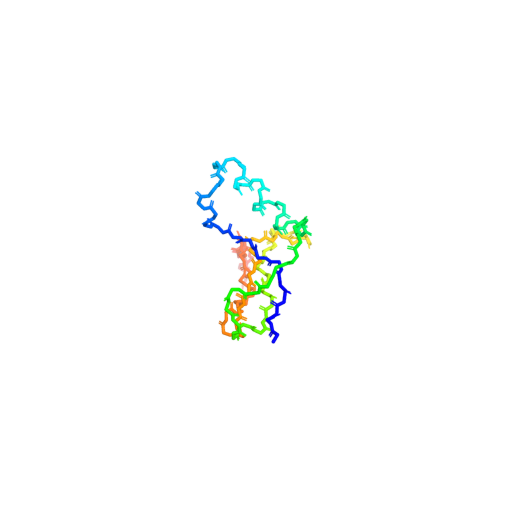EEEEE-TT---EEEEEEEEE-GGG------------------